Protein AF-A0A3P1X880-F1 (afdb_monomer_lite)

Organism: Tannerella forsythia (NCBI:txid28112)

Sequence (109 aa):
TVAPSNATDKSLTWSSDNPQVASVDANGLVTIHKKGKARVTARANDGSGRYDACDFNVIMTVGNETVDGLRVYAAGSALYLTLPTAETVHIYNVHGAMVKTLFLSAGDH

InterPro domains:
  IPR003343 Bacterial Ig-like domain, group 2 [PF02368] (2-49)
  IPR008964 Invasin/intimin cell-adhesion fragments [SSF49373] (2-54)

Radius of gyration: 21.26 Å; chains: 1; bounding box: 46×25×54 Å

Secondary structure (DSSP, 8-state):
--SSTT-S---EEEEES-TTTEEE-TT--EEE-SSEEEEEEEEESSSS--EEEEEEEE---------TT-EEEEETTEEEEEESS-EEEEEE-TTS-EEEEEEE-SEE-

Foldseek 3Di:
DDPDPPQPFPQWDKDKPCVCQWNADRVGDIDGHAADKMKMKIATPSPPRDIDIDIDGRHGDDDDDDDPQWDWDDDPNDIKTAAQAFDWDWDADPVRHTDDIDGDGGGMD

Structure (mmCIF, N/CA/C/O backbone):
data_AF-A0A3P1X880-F1
#
_entry.id   AF-A0A3P1X880-F1
#
loop_
_atom_site.group_PDB
_atom_site.id
_atom_site.type_symbol
_atom_site.label_atom_id
_atom_site.label_alt_id
_atom_site.label_comp_id
_atom_site.label_asym_id
_atom_site.label_entity_id
_atom_site.label_seq_id
_atom_site.pdbx_PDB_ins_code
_atom_site.Cartn_x
_atom_site.Cartn_y
_atom_site.Cartn_z
_atom_site.occupancy
_atom_site.B_iso_or_equiv
_atom_site.auth_seq_id
_atom_site.auth_comp_id
_atom_site.auth_asym_id
_atom_site.auth_atom_id
_atom_site.pdbx_PDB_model_num
ATOM 1 N N . THR A 1 1 ? 8.188 -7.885 -17.492 1.00 64.75 1 THR A N 1
ATOM 2 C CA . THR A 1 1 ? 9.287 -8.754 -17.981 1.00 64.75 1 THR A CA 1
ATOM 3 C C . THR A 1 1 ? 9.747 -8.237 -19.333 1.00 64.75 1 THR A C 1
ATOM 5 O O . THR A 1 1 ? 8.922 -7.703 -20.060 1.00 64.75 1 THR A O 1
ATOM 8 N N . VAL A 1 2 ? 11.040 -8.331 -19.667 1.00 69.81 2 VAL A N 1
ATOM 9 C CA . VAL A 1 2 ? 11.565 -7.858 -20.967 1.00 69.81 2 VAL A CA 1
ATOM 10 C C . VAL A 1 2 ? 11.400 -8.961 -22.015 1.00 69.81 2 VAL A C 1
ATOM 12 O O . VAL A 1 2 ? 11.841 -10.089 -21.793 1.00 69.81 2 VAL A O 1
ATOM 15 N N . ALA A 1 3 ? 10.755 -8.638 -23.138 1.00 73.62 3 ALA A N 1
ATOM 16 C CA . ALA A 1 3 ? 10.560 -9.531 -24.277 1.00 73.62 3 ALA A CA 1
ATOM 17 C C . ALA A 1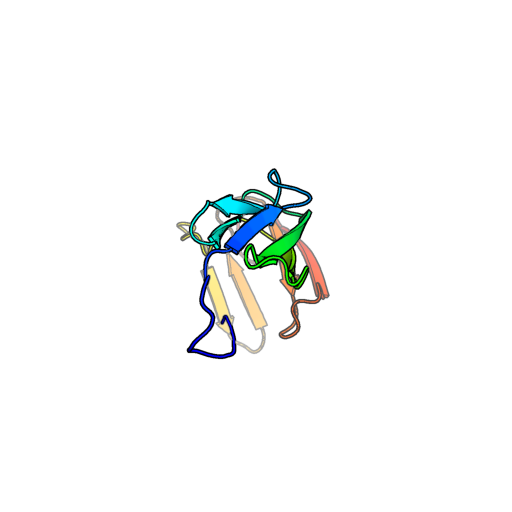 3 ? 11.049 -8.857 -25.579 1.00 73.62 3 ALA A C 1
ATOM 19 O O . ALA A 1 3 ? 10.869 -7.646 -25.719 1.00 73.62 3 ALA A O 1
ATOM 20 N N . PRO A 1 4 ? 11.615 -9.619 -26.538 1.00 75.31 4 PRO A N 1
ATOM 21 C CA . PRO A 1 4 ? 11.792 -11.073 -26.518 1.00 75.31 4 PRO A CA 1
ATOM 22 C C . PRO A 1 4 ? 12.907 -11.525 -25.559 1.00 75.31 4 PRO A C 1
ATOM 24 O O . PRO A 1 4 ? 13.792 -10.758 -25.184 1.00 75.31 4 PRO A O 1
ATOM 27 N N . SER A 1 5 ? 12.866 -12.790 -25.136 1.00 73.69 5 SER A N 1
ATOM 28 C CA . SER A 1 5 ? 13.808 -13.334 -24.145 1.00 73.69 5 SER A CA 1
ATOM 29 C C . SER A 1 5 ? 15.262 -13.378 -24.630 1.00 73.69 5 SER A C 1
ATOM 31 O O . SER A 1 5 ? 16.160 -13.550 -23.809 1.00 73.69 5 SER A O 1
ATOM 33 N N . ASN A 1 6 ? 15.512 -13.198 -25.927 1.00 72.50 6 ASN A N 1
ATOM 34 C CA . ASN A 1 6 ? 16.836 -13.111 -26.542 1.00 72.50 6 ASN A CA 1
ATOM 35 C C . ASN A 1 6 ? 17.274 -11.667 -26.852 1.00 72.50 6 ASN A C 1
ATOM 37 O O . ASN A 1 6 ? 18.189 -11.487 -27.651 1.00 72.50 6 ASN A O 1
ATOM 41 N N . ALA A 1 7 ? 16.639 -10.650 -26.258 1.00 68.19 7 ALA A N 1
ATOM 42 C CA . ALA A 1 7 ? 17.105 -9.271 -26.380 1.00 68.19 7 ALA A CA 1
ATOM 43 C C . ALA A 1 7 ? 18.591 -9.160 -25.994 1.00 68.19 7 ALA A C 1
ATOM 45 O O . ALA A 1 7 ? 19.008 -9.685 -24.956 1.00 68.19 7 ALA A O 1
ATOM 46 N N . THR A 1 8 ? 19.367 -8.488 -26.849 1.00 72.50 8 THR A N 1
ATOM 47 C CA . THR A 1 8 ? 20.819 -8.304 -26.696 1.00 72.50 8 THR A CA 1
ATOM 48 C C . THR A 1 8 ? 21.159 -7.492 -25.450 1.00 72.50 8 THR A C 1
ATOM 50 O O . THR A 1 8 ? 22.141 -7.786 -24.776 1.00 72.50 8 THR A O 1
ATOM 53 N N . ASP A 1 9 ? 20.317 -6.511 -25.120 1.00 79.12 9 ASP A N 1
ATOM 54 C CA . ASP A 1 9 ? 20.376 -5.760 -23.873 1.00 79.12 9 ASP A CA 1
ATOM 55 C C . ASP A 1 9 ? 19.028 -5.880 -23.151 1.00 79.12 9 ASP A C 1
ATOM 57 O O . ASP A 1 9 ? 17.971 -5.583 -23.707 1.00 79.12 9 ASP A O 1
ATOM 61 N N . LYS A 1 10 ? 19.070 -6.367 -21.911 1.00 82.44 10 LYS A N 1
ATOM 62 C CA . LYS A 1 10 ? 17.899 -6.511 -21.031 1.00 82.44 10 LYS A CA 1
ATOM 63 C C . LYS A 1 10 ? 17.913 -5.506 -19.886 1.00 82.44 10 LYS A C 1
ATOM 65 O O . LYS A 1 10 ? 17.071 -5.598 -18.992 1.00 82.44 10 LYS A O 1
ATOM 70 N N . SER A 1 11 ? 18.887 -4.601 -19.870 1.00 87.69 11 SER A N 1
ATOM 71 C CA . SER A 1 11 ? 18.999 -3.587 -18.839 1.00 87.69 11 SER A CA 1
ATOM 72 C C . SER A 1 11 ? 17.872 -2.567 -18.973 1.00 87.69 11 SER A C 1
ATOM 74 O O . SER A 1 11 ? 17.435 -2.196 -20.069 1.00 87.69 11 SER A O 1
ATOM 76 N N . LEU A 1 12 ? 17.374 -2.147 -17.815 1.00 91.19 12 LEU A N 1
ATOM 77 C CA . LEU A 1 12 ? 16.309 -1.170 -17.691 1.00 91.19 12 LEU A CA 1
ATOM 78 C C . LEU A 1 12 ? 16.827 0.016 -16.892 1.00 91.19 12 LEU A C 1
ATOM 80 O O . LEU A 1 12 ? 17.523 -0.157 -15.893 1.00 91.19 12 LEU A O 1
ATOM 84 N N . THR A 1 13 ? 16.446 1.215 -17.310 1.00 94.12 13 THR A N 1
ATOM 85 C CA . THR A 1 13 ? 16.546 2.406 -16.469 1.00 94.12 13 THR A CA 1
ATOM 86 C C . THR A 1 13 ? 15.204 2.632 -15.792 1.00 94.12 13 THR A C 1
ATOM 88 O O . THR A 1 13 ? 14.174 2.720 -16.465 1.00 94.12 13 THR A O 1
ATOM 91 N N . TRP A 1 14 ? 15.224 2.740 -14.467 1.00 96.69 14 TRP A N 1
ATOM 92 C CA . TRP A 1 14 ? 14.041 2.993 -13.654 1.00 96.69 14 TRP A CA 1
ATOM 93 C C . TRP A 1 14 ? 13.966 4.455 -13.224 1.00 96.69 14 TRP A C 1
ATOM 95 O O . TRP A 1 14 ? 14.981 5.079 -12.910 1.00 96.69 14 TRP A O 1
ATOM 105 N N . SER A 1 15 ? 12.759 5.008 -13.190 1.00 97.38 15 SER A N 1
ATOM 106 C CA . SER A 1 15 ? 12.507 6.345 -12.654 1.00 97.38 15 SER A CA 1
ATOM 107 C C . SER A 1 15 ? 11.136 6.438 -11.992 1.00 97.38 15 SER A C 1
ATOM 109 O O . SER A 1 15 ? 10.231 5.662 -12.292 1.00 97.38 15 SER A O 1
ATOM 111 N N . SER A 1 16 ? 10.987 7.399 -11.082 1.00 97.88 16 SER A N 1
ATOM 112 C CA . SER A 1 16 ? 9.710 7.777 -10.473 1.00 97.88 16 SER A CA 1
ATOM 113 C C . SER A 1 16 ? 9.476 9.265 -10.700 1.00 97.88 16 SER A C 1
ATOM 115 O O . SER A 1 16 ? 10.406 10.059 -10.544 1.00 97.88 16 SER A O 1
ATOM 117 N N . ASP A 1 17 ? 8.251 9.649 -11.057 1.00 98.25 17 ASP A N 1
ATOM 118 C CA . ASP A 1 17 ? 7.871 11.063 -11.178 1.00 98.25 17 ASP A CA 1
ATOM 119 C C . ASP A 1 17 ? 7.705 11.761 -9.817 1.00 98.25 17 ASP A C 1
ATOM 121 O O . ASP A 1 17 ? 7.769 12.988 -9.734 1.00 98.25 17 ASP A O 1
ATOM 125 N N . ASN A 1 18 ? 7.551 10.986 -8.739 1.00 97.88 18 ASN A N 1
ATOM 126 C CA . ASN A 1 18 ? 7.418 11.482 -7.378 1.00 97.88 18 ASN A CA 1
ATOM 127 C C . ASN A 1 18 ? 8.112 10.547 -6.367 1.00 97.88 18 ASN A C 1
ATOM 129 O O . ASN A 1 18 ? 7.448 9.806 -5.630 1.00 97.88 18 ASN A O 1
ATOM 133 N N . PRO A 1 19 ? 9.457 10.607 -6.270 1.00 97.19 19 PRO A N 1
ATOM 134 C CA . PRO A 1 19 ? 10.241 9.757 -5.370 1.00 97.19 19 PRO A CA 1
ATOM 135 C C . PRO A 1 19 ? 9.903 9.929 -3.887 1.00 97.19 19 PRO A C 1
ATOM 137 O O . PRO A 1 19 ? 10.175 9.043 -3.086 1.00 97.19 19 PRO A O 1
ATOM 140 N N . GLN A 1 20 ? 9.299 11.062 -3.515 1.00 96.38 20 GLN A N 1
ATOM 141 C CA . GLN A 1 20 ? 8.854 11.330 -2.148 1.00 96.38 20 GLN A CA 1
ATOM 142 C C . GLN A 1 20 ? 7.591 10.544 -1.769 1.00 96.38 20 GLN A C 1
ATOM 144 O O . GLN A 1 20 ? 7.282 10.463 -0.585 1.00 96.38 20 GLN A O 1
ATOM 149 N N . VAL A 1 21 ? 6.839 10.019 -2.744 1.00 95.25 21 VAL A N 1
ATOM 150 C CA . VAL A 1 21 ? 5.676 9.133 -2.541 1.00 95.25 21 VAL A CA 1
ATOM 151 C C . VAL A 1 21 ? 6.081 7.678 -2.756 1.00 95.25 21 VAL A C 1
ATOM 153 O O . VAL A 1 21 ? 5.847 6.851 -1.877 1.00 95.25 21 VAL A O 1
ATOM 156 N N . ALA A 1 22 ? 6.721 7.380 -3.889 1.00 96.25 22 ALA A N 1
ATOM 157 C CA . ALA A 1 22 ? 7.264 6.062 -4.195 1.00 96.25 22 ALA A CA 1
ATOM 158 C C . ALA A 1 22 ? 8.613 6.211 -4.906 1.00 96.25 22 ALA A C 1
ATOM 160 O O . ALA A 1 22 ? 8.680 6.798 -5.986 1.00 96.25 22 ALA A O 1
ATOM 161 N N . SER A 1 23 ? 9.688 5.691 -4.320 1.00 96.75 23 SER A N 1
ATOM 162 C CA . SER A 1 23 ? 11.009 5.643 -4.960 1.00 96.75 23 SER A CA 1
ATOM 163 C C . SER A 1 23 ? 11.234 4.287 -5.611 1.00 96.75 23 SER A C 1
ATOM 165 O O . SER A 1 23 ? 10.700 3.292 -5.137 1.00 96.75 23 SER A O 1
ATOM 167 N N . VAL A 1 24 ? 12.075 4.230 -6.639 1.00 97.50 24 VAL A N 1
ATOM 168 C CA . VAL A 1 24 ? 12.510 2.980 -7.269 1.00 97.50 24 VAL A CA 1
ATOM 169 C C . VAL A 1 24 ? 14.034 2.944 -7.310 1.00 97.50 24 VAL A C 1
ATOM 171 O O . VAL A 1 24 ? 14.656 3.973 -7.580 1.00 97.50 24 VAL A O 1
ATOM 174 N N . ASP A 1 25 ? 14.638 1.799 -6.998 1.00 95.88 25 ASP A N 1
ATOM 175 C CA . ASP A 1 25 ? 16.086 1.613 -7.112 1.00 95.88 25 ASP A CA 1
ATOM 176 C C . ASP A 1 25 ? 16.507 1.134 -8.516 1.00 95.88 25 ASP A C 1
ATOM 178 O O . ASP A 1 25 ? 15.681 0.891 -9.398 1.00 95.88 25 ASP A O 1
ATOM 182 N N . ALA A 1 26 ? 17.815 0.988 -8.739 1.00 91.44 26 ALA A N 1
ATOM 183 C CA . ALA A 1 26 ? 18.353 0.543 -10.026 1.00 91.44 26 ALA A CA 1
ATOM 184 C C . ALA A 1 26 ? 17.935 -0.892 -10.414 1.00 91.44 26 ALA A C 1
ATOM 186 O O . ALA A 1 26 ? 17.977 -1.241 -11.593 1.00 91.44 26 ALA A O 1
ATOM 187 N N . ASN A 1 27 ? 17.515 -1.711 -9.447 1.00 89.31 27 ASN A N 1
ATOM 188 C CA . ASN A 1 27 ? 17.051 -3.081 -9.662 1.00 89.31 27 ASN A CA 1
ATOM 189 C C . ASN A 1 27 ? 15.531 -3.156 -9.896 1.00 89.31 27 ASN A C 1
ATOM 191 O O . ASN A 1 27 ? 15.011 -4.235 -10.179 1.00 89.31 27 ASN A O 1
ATOM 195 N N . GLY A 1 28 ? 14.817 -2.031 -9.794 1.00 90.06 28 GLY A N 1
ATOM 196 C CA . GLY A 1 28 ? 13.364 -1.966 -9.923 1.00 90.06 28 GLY A CA 1
ATOM 197 C C . GLY A 1 28 ? 12.602 -2.229 -8.624 1.00 90.06 28 GLY A C 1
ATOM 198 O O . GLY A 1 28 ? 11.387 -2.429 -8.672 1.00 90.06 28 GLY A O 1
ATOM 199 N N . LEU A 1 29 ? 13.267 -2.235 -7.463 1.00 93.56 29 LEU A N 1
ATOM 200 C CA . LEU A 1 29 ? 12.583 -2.326 -6.174 1.00 93.56 29 LEU A CA 1
ATOM 201 C C . LEU A 1 29 ? 11.908 -0.990 -5.862 1.00 93.56 29 LEU A C 1
ATOM 203 O O . LEU A 1 29 ? 12.575 0.034 -5.710 1.00 93.56 29 LEU A O 1
ATOM 207 N N . VAL A 1 30 ? 10.579 -1.014 -5.753 1.00 94.9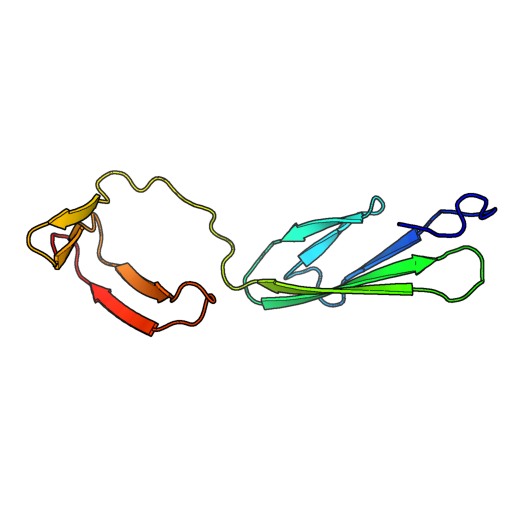4 30 VAL A N 1
ATOM 208 C CA . VAL A 1 30 ? 9.778 0.160 -5.397 1.00 94.94 30 VAL A CA 1
ATOM 209 C C . VAL A 1 30 ? 9.553 0.209 -3.886 1.00 94.94 30 VAL A C 1
ATOM 211 O O . VAL A 1 30 ? 9.036 -0.741 -3.302 1.00 94.94 30 VAL A O 1
ATOM 214 N N . THR A 1 31 ? 9.874 1.346 -3.272 1.00 93.62 31 THR A N 1
ATOM 215 C CA . THR A 1 31 ? 9.643 1.637 -1.850 1.00 93.62 31 THR A CA 1
ATOM 216 C C . THR A 1 31 ? 8.610 2.747 -1.709 1.00 93.62 31 THR A C 1
ATOM 218 O O . THR A 1 31 ? 8.751 3.811 -2.313 1.00 93.62 31 THR A O 1
ATOM 221 N N . ILE A 1 32 ? 7.584 2.509 -0.891 1.00 93.38 32 ILE A N 1
ATOM 222 C CA . ILE A 1 32 ? 6.516 3.470 -0.596 1.00 93.38 32 ILE A CA 1
ATOM 223 C C . ILE A 1 32 ? 6.873 4.286 0.649 1.00 93.38 32 ILE A C 1
ATOM 225 O O . ILE A 1 32 ? 7.216 3.712 1.678 1.00 93.38 32 ILE A O 1
ATOM 229 N N . HIS A 1 33 ? 6.749 5.614 0.567 1.00 90.81 33 HIS A N 1
ATOM 230 C CA . HIS A 1 33 ? 7.157 6.537 1.638 1.00 90.81 33 HIS A CA 1
ATOM 231 C C . HIS A 1 33 ? 5.991 7.254 2.310 1.00 90.81 33 HIS A C 1
ATOM 233 O O . HIS A 1 33 ? 5.935 7.337 3.534 1.00 90.81 33 HIS A O 1
ATOM 239 N N . LYS A 1 34 ? 5.046 7.7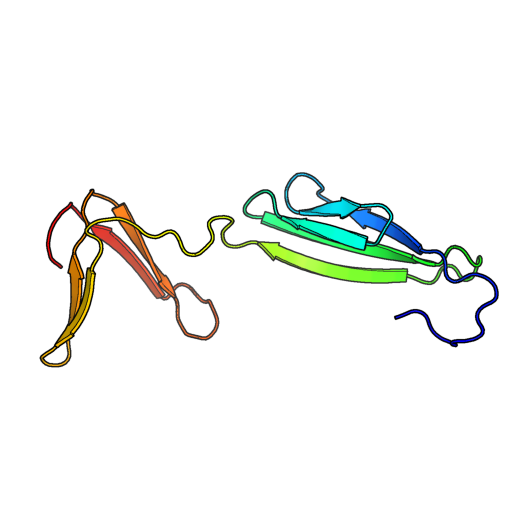95 1.530 1.00 88.19 34 LYS A N 1
ATOM 240 C CA . LYS A 1 34 ? 3.875 8.510 2.069 1.00 88.19 34 LYS A CA 1
ATOM 241 C C . LYS A 1 34 ? 2.667 8.418 1.146 1.00 88.19 34 LYS A C 1
ATOM 243 O O . LYS A 1 34 ? 2.790 8.089 -0.031 1.00 88.19 34 LYS A O 1
ATOM 248 N N . LYS A 1 35 ? 1.498 8.765 1.690 1.00 89.25 35 LYS A N 1
ATOM 249 C CA . LYS A 1 35 ? 0.244 8.885 0.939 1.00 89.25 35 LYS A CA 1
ATOM 250 C C . LYS A 1 35 ? 0.415 9.828 -0.257 1.00 89.25 35 LYS A C 1
ATOM 252 O O . LYS A 1 35 ? 0.962 10.922 -0.114 1.00 89.25 35 LYS A O 1
ATOM 257 N N . GLY A 1 36 ? -0.103 9.435 -1.415 1.00 93.38 36 GLY A N 1
ATOM 258 C CA . GLY A 1 36 ? -0.033 10.229 -2.638 1.00 93.38 36 GLY A CA 1
ATOM 259 C C . GLY A 1 36 ? -0.066 9.380 -3.901 1.00 93.38 36 GLY A C 1
ATOM 260 O O . GLY A 1 36 ? -0.288 8.171 -3.851 1.00 93.38 36 GLY A O 1
ATOM 261 N N . LYS A 1 37 ? 0.166 10.033 -5.042 1.00 95.50 37 LYS A N 1
ATOM 262 C CA . LYS A 1 37 ? 0.305 9.373 -6.342 1.00 95.50 37 LYS A CA 1
ATOM 263 C C . LYS A 1 37 ? 1.738 9.483 -6.849 1.00 95.50 37 LYS A C 1
ATOM 265 O O . LYS A 1 37 ? 2.365 10.531 -6.675 1.00 95.50 37 LYS A O 1
ATOM 270 N N . ALA A 1 38 ? 2.218 8.410 -7.459 1.00 97.38 38 ALA A N 1
ATOM 271 C CA . ALA A 1 38 ? 3.502 8.347 -8.142 1.00 97.38 38 ALA A CA 1
ATOM 272 C C . ALA A 1 38 ? 3.402 7.379 -9.318 1.00 97.38 38 ALA A C 1
ATOM 274 O O . ALA A 1 38 ? 2.734 6.352 -9.212 1.00 97.38 38 ALA A O 1
ATOM 275 N N . ARG A 1 39 ? 4.095 7.670 -10.408 1.00 97.56 39 ARG A N 1
ATOM 276 C CA . ARG A 1 39 ? 4.250 6.769 -11.545 1.00 97.56 39 ARG A CA 1
ATOM 277 C C . ARG A 1 39 ? 5.695 6.317 -11.638 1.00 97.56 39 ARG A C 1
ATOM 279 O O . ARG A 1 39 ? 6.603 7.139 -11.773 1.00 97.56 39 ARG A O 1
ATOM 286 N N . VAL A 1 40 ? 5.896 5.004 -11.611 1.00 97.50 40 VAL A N 1
ATOM 287 C CA . VAL A 1 40 ? 7.208 4.376 -11.797 1.00 97.50 40 VAL A CA 1
ATOM 288 C C . VAL A 1 40 ? 7.316 3.882 -13.233 1.00 97.50 40 VAL A C 1
ATOM 290 O O . VAL A 1 40 ? 6.425 3.188 -13.715 1.00 97.50 40 VAL A O 1
ATOM 293 N N . THR A 1 41 ? 8.400 4.243 -13.917 1.00 97.12 41 THR A N 1
ATOM 294 C CA . THR A 1 41 ? 8.651 3.910 -15.326 1.00 97.12 41 THR A CA 1
ATOM 295 C C . THR A 1 41 ? 9.886 3.028 -15.452 1.00 97.12 41 THR A C 1
ATOM 297 O O . THR A 1 41 ? 10.940 3.361 -14.910 1.00 97.12 41 THR A O 1
ATOM 300 N N . ALA A 1 42 ? 9.768 1.937 -16.206 1.00 95.62 42 ALA A N 1
ATOM 301 C CA . ALA A 1 42 ? 10.881 1.112 -16.657 1.00 95.62 42 ALA A CA 1
ATOM 302 C C . ALA A 1 42 ? 11.147 1.385 -18.137 1.00 95.62 42 ALA A C 1
ATOM 304 O O . ALA A 1 42 ? 10.270 1.162 -18.971 1.00 95.62 42 ALA A O 1
ATOM 305 N N . ARG A 1 43 ? 12.352 1.837 -18.483 1.00 94.56 43 ARG A N 1
ATOM 306 C CA . ARG A 1 43 ? 12.750 2.138 -19.864 1.00 94.56 43 ARG A CA 1
ATOM 307 C C . ARG A 1 43 ? 13.821 1.171 -20.350 1.00 94.56 43 ARG A C 1
ATOM 309 O O . ARG A 1 43 ? 14.814 0.974 -19.657 1.00 94.56 43 ARG A O 1
ATOM 316 N N . ALA A 1 44 ? 13.633 0.606 -21.540 1.00 93.62 44 ALA A N 1
ATOM 317 C CA . ALA A 1 44 ? 14.619 -0.249 -22.190 1.00 93.62 44 ALA A CA 1
ATOM 318 C C . ALA A 1 44 ? 15.826 0.570 -22.664 1.00 93.62 44 ALA A C 1
ATOM 320 O O . ALA A 1 44 ? 15.668 1.628 -23.282 1.00 93.62 44 ALA A O 1
ATOM 321 N N . ASN A 1 45 ? 17.028 0.068 -22.378 1.00 90.12 45 ASN A N 1
ATOM 322 C CA . ASN A 1 45 ? 18.285 0.714 -22.764 1.00 90.12 45 ASN A CA 1
ATOM 323 C C . ASN A 1 45 ? 18.827 0.231 -24.122 1.00 90.12 45 ASN A C 1
ATOM 325 O O . ASN A 1 45 ? 19.779 0.808 -24.637 1.00 90.12 45 ASN A O 1
ATOM 329 N N . ASP A 1 46 ? 18.171 -0.748 -24.751 1.00 87.56 46 ASP A N 1
ATOM 330 C CA . ASP A 1 46 ? 18.529 -1.357 -26.043 1.00 87.56 46 ASP A CA 1
ATOM 331 C C . ASP A 1 46 ? 18.375 -0.426 -27.268 1.00 87.56 46 ASP A C 1
ATOM 333 O O . ASP A 1 46 ? 18.477 -0.863 -28.414 1.00 87.56 46 ASP A O 1
ATOM 337 N N . GLY A 1 47 ? 18.085 0.858 -27.046 1.00 86.69 47 GLY A N 1
ATOM 338 C CA . GLY A 1 47 ? 17.848 1.849 -28.095 1.00 86.69 47 GLY A CA 1
ATOM 339 C C . GLY A 1 47 ? 16.465 1.770 -28.748 1.00 86.69 47 GLY A C 1
ATOM 340 O O . GLY A 1 47 ? 16.137 2.639 -29.553 1.00 86.69 47 GLY A O 1
ATOM 341 N N . SER A 1 48 ? 15.613 0.805 -28.378 1.00 88.81 48 SER A N 1
ATOM 342 C CA . SER A 1 48 ? 14.263 0.661 -28.950 1.00 88.81 48 SER A CA 1
ATOM 343 C C . SER A 1 48 ? 13.311 1.799 -28.570 1.00 88.81 48 SER A C 1
ATOM 345 O O . SER A 1 48 ? 12.254 1.960 -29.179 1.00 88.81 48 SER A O 1
ATOM 347 N N . GLY A 1 49 ? 13.648 2.560 -27.525 1.00 88.31 49 GLY A N 1
ATOM 348 C CA . GLY A 1 49 ? 12.789 3.601 -26.966 1.00 88.31 49 GLY A CA 1
ATOM 349 C C . GLY A 1 49 ? 11.555 3.063 -26.237 1.00 88.31 49 GLY A C 1
ATOM 350 O O . GLY A 1 49 ? 10.719 3.864 -25.815 1.00 88.31 49 GLY A O 1
ATOM 351 N N . ARG A 1 50 ? 11.427 1.740 -26.061 1.00 92.06 50 ARG A N 1
ATOM 352 C CA . ARG A 1 50 ? 10.302 1.136 -25.342 1.00 92.06 50 ARG A CA 1
ATOM 353 C C . ARG A 1 50 ? 10.392 1.397 -23.844 1.00 92.06 50 ARG A C 1
ATOM 355 O O . ARG A 1 50 ? 11.469 1.412 -23.251 1.00 92.06 50 ARG A O 1
ATOM 362 N N . TYR A 1 51 ? 9.231 1.576 -23.236 1.00 93.38 51 TYR A N 1
ATOM 363 C CA . TYR A 1 51 ? 9.073 1.684 -21.797 1.00 93.38 51 TYR A CA 1
ATOM 364 C C . TYR A 1 51 ? 7.706 1.142 -21.391 1.00 93.38 51 TYR A C 1
ATOM 366 O O . TYR A 1 51 ? 6.814 1.002 -22.230 1.00 93.38 51 TYR A O 1
ATOM 374 N N . ASP A 1 52 ? 7.562 0.855 -20.108 1.00 94.94 52 ASP A N 1
ATOM 375 C CA . ASP A 1 52 ? 6.288 0.552 -19.470 1.00 94.94 52 ASP A CA 1
ATOM 376 C C . ASP A 1 52 ? 6.222 1.272 -18.120 1.00 94.94 52 ASP A C 1
ATOM 378 O O . ASP A 1 52 ? 7.259 1.662 -17.568 1.00 94.94 52 ASP A O 1
ATOM 382 N N . ALA A 1 53 ? 5.018 1.494 -17.603 1.00 94.25 53 ALA A N 1
ATOM 383 C CA . ALA A 1 53 ? 4.815 2.252 -16.377 1.00 94.25 53 ALA A CA 1
ATOM 384 C C . ALA A 1 53 ? 3.728 1.650 -15.484 1.00 94.25 53 ALA A C 1
ATOM 386 O O . ALA A 1 53 ? 2.744 1.087 -15.953 1.00 94.25 53 ALA A O 1
ATOM 387 N N . CYS A 1 54 ? 3.904 1.825 -14.176 1.00 93.50 54 CYS A N 1
ATOM 388 C CA . CYS A 1 54 ? 2.937 1.446 -13.156 1.00 93.50 54 CYS A CA 1
ATOM 389 C C . CYS A 1 54 ? 2.569 2.671 -12.317 1.00 93.50 54 CYS A C 1
ATOM 391 O O . CYS A 1 54 ? 3.449 3.366 -11.796 1.00 93.50 54 CYS A O 1
ATOM 393 N N . ASP A 1 55 ? 1.267 2.921 -12.187 1.00 93.12 55 ASP A N 1
ATOM 394 C CA . ASP A 1 55 ? 0.730 3.993 -11.358 1.00 93.12 55 ASP A CA 1
ATOM 395 C C . ASP A 1 55 ? 0.469 3.490 -9.935 1.00 93.12 55 ASP A C 1
ATOM 397 O O . ASP A 1 55 ? -0.305 2.561 -9.698 1.00 93.12 55 ASP A O 1
ATOM 401 N N . PHE A 1 56 ? 1.080 4.160 -8.964 1.00 90.38 56 PHE A N 1
ATOM 402 C CA . PHE A 1 56 ? 0.864 3.946 -7.543 1.00 90.38 56 PHE A CA 1
ATOM 403 C C . PHE A 1 56 ? -0.109 4.992 -7.013 1.00 90.38 56 PHE A C 1
ATOM 405 O O . PHE A 1 56 ? 0.131 6.197 -7.102 1.00 90.38 56 PHE A O 1
ATOM 412 N N . ASN A 1 57 ? -1.195 4.522 -6.402 1.00 91.00 57 ASN A N 1
ATOM 413 C CA . ASN A 1 57 ? -2.112 5.341 -5.617 1.00 91.00 57 ASN A CA 1
ATOM 414 C C . ASN A 1 57 ? -2.031 4.904 -4.150 1.00 91.00 57 ASN A C 1
ATOM 416 O O . ASN A 1 57 ? -2.773 4.031 -3.702 1.00 91.00 57 ASN A O 1
ATOM 420 N N . VAL A 1 58 ? -1.087 5.488 -3.415 1.00 87.44 58 VAL A N 1
ATOM 421 C CA . VAL A 1 58 ? -0.814 5.156 -2.016 1.00 87.44 58 VAL A CA 1
ATOM 422 C C . VAL A 1 58 ? -1.852 5.844 -1.145 1.00 87.44 58 VAL A C 1
ATOM 424 O O . VAL A 1 58 ? -1.831 7.065 -0.985 1.00 87.44 58 VAL A O 1
ATOM 427 N N . ILE A 1 59 ? -2.763 5.062 -0.573 1.00 83.00 59 ILE A N 1
ATOM 428 C CA . ILE A 1 59 ? -3.840 5.574 0.284 1.00 83.00 59 ILE A CA 1
ATOM 429 C C . ILE A 1 59 ? -3.444 5.645 1.765 1.00 83.00 59 ILE A C 1
ATOM 431 O O . ILE A 1 59 ? -3.975 6.490 2.487 1.00 83.00 59 ILE A O 1
ATOM 435 N N . MET A 1 60 ? -2.484 4.819 2.190 1.00 72.88 60 MET A N 1
ATOM 436 C CA . MET A 1 60 ? -1.970 4.718 3.558 1.00 72.88 60 MET A CA 1
ATOM 437 C C . MET A 1 60 ? -0.551 4.129 3.531 1.00 72.88 60 MET A C 1
ATOM 439 O O . MET A 1 60 ? -0.240 3.335 2.646 1.00 72.88 60 MET A O 1
ATOM 443 N N . THR A 1 61 ? 0.308 4.533 4.469 1.00 69.00 61 THR A N 1
ATOM 444 C CA . THR A 1 61 ? 1.695 4.028 4.600 1.00 69.00 61 THR A CA 1
ATOM 445 C C . THR A 1 61 ? 1.966 3.283 5.889 1.00 69.00 61 THR A C 1
ATOM 447 O O . THR A 1 61 ? 3.070 2.794 6.099 1.00 69.00 61 THR A O 1
ATOM 450 N N . VAL A 1 62 ? 0.949 3.188 6.735 1.00 71.31 62 VAL A N 1
ATOM 451 C CA . VAL A 1 62 ? 0.972 2.360 7.928 1.00 71.31 62 VAL A CA 1
ATOM 452 C C . VAL A 1 62 ? 0.501 0.969 7.505 1.00 71.31 62 VAL A C 1
ATOM 454 O O . VAL A 1 62 ? -0.551 0.837 6.873 1.00 71.31 62 VAL A O 1
ATOM 457 N N . GLY A 1 63 ? 1.319 -0.053 7.769 1.00 62.69 63 GLY A N 1
ATOM 458 C CA . GLY A 1 63 ? 0.892 -1.449 7.659 1.00 62.69 63 GLY A CA 1
ATOM 459 C C . GLY A 1 63 ? -0.113 -1.795 8.761 1.00 62.69 63 GLY A C 1
ATOM 460 O O . GLY A 1 63 ? -0.493 -0.938 9.552 1.00 62.69 63 GLY A O 1
ATOM 461 N N . ASN A 1 64 ? -0.539 -3.056 8.847 1.00 61.00 64 ASN A N 1
ATOM 462 C CA . ASN A 1 64 ? -1.286 -3.499 10.024 1.00 61.00 64 ASN A CA 1
ATOM 463 C C . ASN A 1 64 ? -0.378 -3.347 11.253 1.00 61.00 64 ASN A C 1
ATOM 465 O O . ASN A 1 64 ? 0.599 -4.083 11.386 1.00 61.00 64 ASN A O 1
ATOM 469 N N . GLU A 1 65 ? -0.682 -2.392 12.124 1.00 69.88 65 GLU A N 1
ATOM 470 C CA . GLU A 1 65 ? -0.011 -2.245 13.410 1.00 69.88 65 GLU A CA 1
ATOM 471 C C . GLU A 1 65 ? -0.815 -2.967 14.487 1.00 69.88 65 GLU A C 1
ATOM 473 O O . GLU A 1 65 ? -2.043 -2.866 14.555 1.00 69.88 65 GLU A O 1
ATOM 478 N N . THR A 1 66 ? -0.118 -3.719 15.337 1.00 72.88 66 THR A N 1
ATOM 479 C CA . THR A 1 66 ? -0.726 -4.249 16.554 1.00 72.88 66 THR A CA 1
ATOM 480 C C . THR A 1 66 ? -0.862 -3.099 17.535 1.00 72.88 66 THR A C 1
ATOM 482 O O . THR A 1 66 ? 0.124 -2.656 18.121 1.00 72.88 66 THR A O 1
ATOM 485 N N . VAL A 1 67 ? -2.088 -2.627 17.721 1.00 80.50 67 VAL A N 1
ATOM 486 C CA . VAL A 1 67 ? -2.408 -1.640 18.747 1.00 80.50 67 VAL A CA 1
ATOM 487 C C . VAL A 1 67 ? -2.819 -2.396 20.008 1.00 80.50 67 VAL A C 1
ATOM 489 O O . VAL A 1 67 ? -3.852 -3.067 20.024 1.00 80.50 67 VAL A O 1
ATOM 492 N N . ASP A 1 68 ? -1.999 -2.324 21.059 1.00 86.00 68 ASP A N 1
ATOM 493 C CA . ASP A 1 68 ? -2.323 -2.976 22.329 1.00 86.00 68 ASP A CA 1
ATOM 494 C C . ASP A 1 68 ? -3.627 -2.405 22.910 1.00 86.00 68 ASP A C 1
ATOM 496 O O . ASP A 1 68 ? -3.848 -1.193 22.931 1.00 86.00 68 ASP A O 1
ATOM 500 N N . GLY A 1 69 ? -4.529 -3.289 23.333 1.00 83.62 69 GLY A N 1
ATOM 501 C CA . GLY A 1 69 ? -5.861 -2.922 23.822 1.00 83.62 69 GLY A CA 1
ATOM 502 C C . GLY A 1 69 ? -6.927 -2.621 22.755 1.00 83.62 69 GLY A C 1
ATOM 503 O O . GLY A 1 69 ? -8.100 -2.533 23.123 1.00 83.62 69 GLY A O 1
ATOM 504 N N . LEU A 1 70 ? -6.586 -2.529 21.461 1.00 88.81 70 LEU A N 1
ATOM 505 C CA . LEU A 1 70 ? -7.580 -2.429 20.381 1.00 88.81 70 LEU A CA 1
ATOM 506 C C . LEU A 1 70 ? -8.348 -3.751 20.247 1.00 88.81 70 LEU A C 1
ATOM 508 O O . LEU A 1 70 ? -7.751 -4.827 20.160 1.00 88.81 70 LEU A O 1
ATOM 512 N N . ARG A 1 71 ? -9.681 -3.686 20.189 1.00 86.81 71 ARG A N 1
ATOM 513 C CA . ARG A 1 71 ? -10.532 -4.867 19.953 1.00 86.81 71 ARG A CA 1
ATOM 514 C C . ARG A 1 71 ? -11.542 -4.589 18.854 1.00 86.81 71 ARG A C 1
ATOM 516 O O . ARG A 1 71 ? -12.202 -3.559 18.884 1.00 86.81 71 ARG A O 1
ATOM 523 N N . VAL A 1 72 ? -11.692 -5.538 17.931 1.00 91.06 72 VAL A N 1
ATOM 524 C CA . VAL A 1 72 ? -12.736 -5.540 16.898 1.00 91.06 72 VAL A CA 1
ATOM 525 C C . VAL A 1 72 ? -13.397 -6.909 16.898 1.00 91.06 72 VAL A C 1
ATOM 527 O O . VAL A 1 72 ? -12.719 -7.918 16.703 1.00 91.06 72 VAL A O 1
ATOM 530 N N . TYR A 1 73 ? -14.704 -6.967 17.133 1.00 89.69 73 TYR A N 1
ATOM 531 C CA . TYR A 1 73 ? -15.448 -8.228 17.120 1.00 89.69 73 TYR A CA 1
ATOM 532 C C . TYR A 1 73 ? -16.905 -8.006 16.725 1.00 89.69 73 TYR A C 1
ATOM 534 O O . TYR A 1 73 ? -17.449 -6.921 16.894 1.00 89.69 73 TYR A O 1
ATOM 542 N N . ALA A 1 74 ? -17.549 -9.041 16.194 1.00 92.81 74 ALA A N 1
ATOM 543 C CA . ALA A 1 74 ? -18.974 -9.012 15.895 1.00 92.81 74 ALA A CA 1
ATOM 544 C C . ALA A 1 74 ? -19.746 -9.822 16.943 1.00 92.81 74 ALA A C 1
ATOM 546 O O . ALA A 1 74 ? -19.389 -10.964 17.231 1.00 92.81 74 ALA A O 1
ATOM 547 N N . ALA A 1 75 ? -20.814 -9.250 17.495 1.00 92.75 75 ALA A N 1
ATOM 548 C CA . ALA A 1 75 ? -21.739 -9.940 18.391 1.00 92.75 75 ALA A CA 1
ATOM 549 C C . ALA A 1 75 ? -23.150 -9.358 18.231 1.00 92.75 75 ALA A C 1
ATOM 551 O O . ALA A 1 75 ? -23.311 -8.184 17.920 1.00 92.75 75 ALA A O 1
ATOM 552 N N . GLY A 1 76 ? -24.196 -10.173 18.389 1.00 93.00 76 GLY A N 1
ATOM 553 C CA . GLY A 1 76 ? -25.580 -9.672 18.357 1.00 93.00 76 GLY A CA 1
ATOM 554 C C . GLY A 1 76 ? -25.979 -8.906 17.082 1.00 93.00 76 GLY A C 1
ATOM 555 O O . GLY A 1 76 ? -26.838 -8.036 17.147 1.00 93.00 76 GLY A O 1
ATOM 556 N N . SER A 1 77 ? -25.374 -9.217 15.927 1.00 93.19 77 SER A N 1
ATOM 557 C CA . SER A 1 77 ? -25.537 -8.483 14.651 1.00 93.19 77 SER A CA 1
ATOM 558 C C . SER A 1 77 ? -24.965 -7.056 14.628 1.00 93.19 77 SER A C 1
ATOM 560 O O . SER A 1 77 ? -25.234 -6.307 13.691 1.00 93.19 77 SER A O 1
ATOM 562 N N . ALA A 1 78 ? -24.153 -6.690 15.619 1.00 89.56 78 ALA A N 1
ATOM 563 C CA . ALA A 1 78 ? -23.392 -5.450 15.663 1.00 89.56 78 ALA A CA 1
ATOM 564 C C . ALA A 1 78 ? -21.887 -5.734 15.544 1.00 89.56 78 ALA A C 1
ATOM 566 O O . ALA A 1 78 ? -21.404 -6.809 15.908 1.00 89.56 78 ALA A O 1
ATOM 567 N N . LEU A 1 79 ? -21.155 -4.755 15.018 1.00 91.12 79 LEU A N 1
ATOM 568 C CA . LEU A 1 79 ? -19.699 -4.709 15.068 1.00 91.12 79 LEU A CA 1
ATOM 569 C C . LEU A 1 79 ? -19.308 -3.814 16.242 1.00 91.12 79 LEU A C 1
ATOM 571 O O . LEU A 1 79 ? -19.777 -2.682 16.304 1.00 91.12 79 LEU A O 1
ATOM 575 N N . TYR A 1 80 ? -18.454 -4.323 17.120 1.00 90.81 80 TYR A N 1
ATOM 576 C CA . TYR A 1 80 ? -17.935 -3.620 18.285 1.00 90.81 80 TYR A CA 1
ATOM 577 C C . TYR A 1 80 ? -16.483 -3.222 18.068 1.00 90.81 80 TYR A C 1
ATOM 579 O O . TYR A 1 80 ? -15.699 -3.989 17.490 1.00 90.81 80 TYR A O 1
ATOM 587 N N . LEU A 1 81 ? -16.129 -2.045 18.574 1.00 93.12 81 LEU A N 1
ATOM 588 C CA . LEU A 1 81 ? -14.789 -1.481 18.510 1.00 93.12 81 LEU A CA 1
ATOM 589 C C . LEU A 1 81 ? -14.392 -0.894 19.869 1.00 93.12 81 LEU A C 1
ATOM 591 O O . LEU A 1 81 ? -15.022 0.043 20.343 1.00 93.12 81 LEU A O 1
ATOM 595 N N . THR A 1 82 ? -13.305 -1.386 20.460 1.00 92.75 82 THR A N 1
ATOM 596 C CA . THR A 1 82 ? -12.695 -0.780 21.655 1.00 92.75 82 THR A CA 1
ATOM 597 C C . THR A 1 82 ? -11.438 -0.026 21.258 1.00 92.75 82 THR A C 1
ATOM 599 O O . THR A 1 82 ? -10.506 -0.646 20.746 1.00 92.75 82 THR A O 1
ATOM 602 N N . LEU A 1 83 ? -11.378 1.278 21.530 1.00 93.06 83 LEU A N 1
ATOM 603 C CA . LEU A 1 83 ? -10.204 2.110 21.261 1.00 93.06 83 LEU A CA 1
ATOM 604 C C . LEU A 1 83 ? -9.415 2.407 22.549 1.00 93.06 83 LEU A C 1
ATOM 606 O O . LEU A 1 83 ? -10.003 2.912 23.508 1.00 93.06 83 LEU A O 1
ATOM 610 N N . PRO A 1 84 ? -8.091 2.165 22.598 1.00 92.38 84 PRO A N 1
ATOM 611 C CA . PRO A 1 84 ? -7.276 2.511 23.767 1.00 92.38 84 PRO A CA 1
ATOM 612 C C . PRO A 1 84 ? -7.069 4.028 23.914 1.00 92.38 84 PRO A C 1
ATOM 614 O O . PRO A 1 84 ? -6.923 4.537 25.024 1.00 92.38 84 PRO A O 1
ATOM 617 N N . THR A 1 85 ? -7.096 4.762 22.803 1.00 91.88 85 THR A N 1
ATOM 618 C CA . THR A 1 85 ? -6.967 6.221 22.728 1.00 91.88 85 THR A CA 1
ATOM 619 C C . THR A 1 85 ? -8.016 6.788 21.779 1.00 91.88 85 THR A C 1
ATOM 621 O O . THR A 1 85 ? -8.565 6.071 20.950 1.00 91.88 85 THR A O 1
ATOM 624 N N . ALA A 1 86 ? -8.327 8.080 21.899 1.00 92.38 86 ALA A N 1
ATOM 625 C CA . ALA A 1 86 ? -9.232 8.723 20.953 1.00 92.38 86 ALA A CA 1
ATOM 626 C C . ALA A 1 86 ? -8.595 8.760 19.557 1.00 92.38 86 ALA A C 1
ATOM 628 O O . ALA A 1 86 ? -7.478 9.256 19.404 1.00 92.38 86 ALA A O 1
ATOM 629 N N . GLU A 1 87 ? -9.311 8.265 18.551 1.00 89.75 87 GLU A N 1
ATOM 630 C CA . GLU A 1 87 ? -8.821 8.170 17.178 1.00 89.75 87 GLU A CA 1
ATOM 631 C C . GLU A 1 87 ? -9.921 8.442 16.148 1.00 89.75 87 GLU A C 1
ATOM 633 O O . GLU A 1 87 ? -11.124 8.337 16.407 1.00 89.75 87 GLU A O 1
ATOM 638 N N . THR A 1 88 ? -9.485 8.804 14.939 1.00 90.12 88 THR A N 1
ATOM 639 C CA . THR A 1 88 ? -10.366 8.877 13.772 1.00 90.12 88 THR A CA 1
ATOM 640 C C . THR A 1 88 ? -10.357 7.532 13.058 1.00 90.12 88 THR A C 1
ATOM 642 O O . THR A 1 88 ? -9.324 7.106 12.548 1.00 90.12 88 THR A O 1
ATOM 645 N N . VAL A 1 89 ? -11.516 6.884 12.981 1.00 90.25 89 VAL A N 1
ATOM 646 C CA . VAL A 1 89 ? -11.675 5.565 12.363 1.00 90.25 89 VAL A CA 1
ATOM 647 C C . VAL A 1 89 ? -12.291 5.719 10.981 1.00 90.25 89 VAL A C 1
ATOM 649 O O . VAL A 1 89 ? -13.363 6.307 10.817 1.00 90.25 89 VAL A O 1
ATOM 652 N N . HIS A 1 90 ? -11.620 5.171 9.972 1.00 89.75 90 HIS A N 1
ATOM 653 C CA . HIS A 1 90 ? -12.115 5.130 8.600 1.00 89.75 90 HIS A CA 1
ATOM 654 C C . HIS A 1 90 ? -12.602 3.725 8.249 1.00 89.75 90 HIS A C 1
ATOM 656 O O . HIS A 1 90 ? -11.865 2.750 8.372 1.00 89.75 90 HIS A O 1
ATOM 662 N N . ILE A 1 91 ? -13.838 3.631 7.769 1.00 89.12 91 ILE A N 1
ATOM 663 C CA . ILE A 1 91 ? -14.439 2.387 7.288 1.00 89.12 91 ILE A CA 1
ATOM 664 C C . ILE A 1 91 ? -14.422 2.416 5.765 1.00 89.12 91 ILE A C 1
ATOM 666 O O . ILE A 1 91 ? -14.939 3.355 5.157 1.00 89.12 91 ILE A O 1
ATOM 670 N N . TYR A 1 92 ? -13.868 1.372 5.155 1.00 86.62 92 TYR A N 1
ATOM 671 C CA . TYR A 1 92 ? -13.805 1.190 3.707 1.00 86.62 92 TYR A CA 1
ATOM 672 C C . TYR A 1 92 ? -14.619 -0.036 3.294 1.00 86.62 92 TYR A C 1
ATOM 674 O O . TYR A 1 92 ? -14.760 -0.987 4.062 1.00 86.62 92 TYR A O 1
ATOM 682 N N . ASN A 1 93 ? -15.159 -0.028 2.077 1.00 88.88 93 ASN A N 1
ATOM 683 C CA . ASN A 1 93 ? -15.749 -1.227 1.489 1.00 88.88 93 ASN A CA 1
ATOM 684 C C . ASN A 1 93 ? -14.661 -2.147 0.907 1.00 88.88 93 ASN A C 1
ATOM 686 O O . ASN A 1 93 ? -13.490 -1.781 0.817 1.00 88.88 93 ASN A O 1
ATOM 690 N N . VAL A 1 94 ? -15.065 -3.329 0.438 1.00 84.19 94 VAL A N 1
ATOM 691 C CA . VAL A 1 94 ? -14.153 -4.321 -0.167 1.00 84.19 94 VAL A CA 1
ATOM 692 C C . VAL A 1 94 ? -13.467 -3.846 -1.457 1.00 84.19 94 VAL A C 1
ATOM 694 O O . VAL A 1 94 ? -12.483 -4.440 -1.878 1.00 84.19 94 VAL A O 1
ATOM 697 N N . HIS A 1 95 ? -13.953 -2.763 -2.069 1.00 81.31 95 HIS A N 1
ATOM 698 C CA . HIS A 1 95 ? -13.345 -2.123 -3.239 1.00 81.31 95 HIS A CA 1
ATOM 699 C C . HIS A 1 95 ? -12.400 -0.969 -2.851 1.00 81.31 95 HIS A C 1
ATOM 701 O O . HIS A 1 95 ? -11.938 -0.232 -3.720 1.00 81.31 95 HIS A O 1
ATOM 707 N N . GLY A 1 96 ? -12.139 -0.772 -1.554 1.00 77.44 96 GLY A N 1
ATOM 708 C CA . GLY A 1 96 ? -11.258 0.277 -1.039 1.00 77.44 96 GLY A CA 1
ATOM 709 C C . GLY A 1 96 ? -11.863 1.684 -1.045 1.00 77.44 96 GLY A C 1
ATOM 710 O O . GLY A 1 96 ? -11.156 2.651 -0.764 1.00 77.44 96 GLY A O 1
ATOM 711 N N . ALA A 1 97 ? -13.157 1.839 -1.343 1.00 81.88 97 ALA A N 1
ATOM 712 C CA . ALA A 1 97 ? -13.825 3.134 -1.250 1.00 81.88 97 ALA A CA 1
ATOM 713 C C . ALA A 1 97 ? -14.221 3.426 0.203 1.00 81.88 97 ALA A C 1
ATOM 715 O O . ALA A 1 9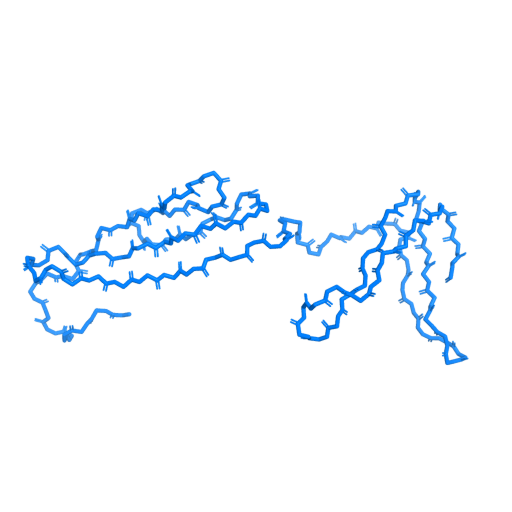7 ? -14.783 2.567 0.885 1.00 81.88 97 ALA A O 1
ATOM 716 N N . MET A 1 98 ? -13.941 4.644 0.674 1.00 88.06 98 MET A N 1
ATOM 717 C CA . MET A 1 98 ? -14.298 5.078 2.025 1.00 88.06 98 MET A CA 1
ATOM 718 C C . MET A 1 98 ? -15.818 5.204 2.149 1.00 88.06 98 MET A C 1
ATOM 720 O O . MET A 1 98 ? -16.453 5.918 1.378 1.00 88.06 98 MET A O 1
ATOM 724 N N . VAL A 1 99 ? -16.387 4.510 3.128 1.00 94.44 99 VAL A N 1
ATOM 725 C CA . VAL A 1 99 ? -17.824 4.486 3.422 1.00 94.44 99 VAL A CA 1
ATOM 726 C C . VAL A 1 99 ? -18.156 5.457 4.547 1.00 94.44 99 VAL A C 1
ATOM 728 O O . VAL A 1 99 ? -19.186 6.125 4.499 1.00 94.44 99 VAL A O 1
ATOM 731 N N . LYS A 1 100 ? -17.304 5.531 5.577 1.00 93.06 100 LYS A N 1
ATOM 732 C CA . LYS A 1 100 ? -17.584 6.342 6.764 1.00 93.06 100 LYS A CA 1
ATOM 733 C C . LYS A 1 100 ? -16.310 6.791 7.470 1.00 93.06 100 LYS A C 1
ATOM 735 O O . LYS A 1 100 ? -15.340 6.042 7.536 1.00 93.06 100 LYS A O 1
ATOM 740 N N . THR A 1 101 ? -16.375 7.983 8.052 1.00 93.31 101 THR A N 1
ATOM 741 C CA . THR A 1 101 ? -15.399 8.506 9.011 1.00 93.31 101 THR A CA 1
ATOM 742 C C . THR A 1 101 ? -16.090 8.641 10.363 1.00 93.31 101 THR A C 1
ATOM 744 O O . THR A 1 101 ? -17.180 9.211 10.443 1.00 93.31 101 THR A O 1
ATOM 747 N N . LEU A 1 102 ? -15.480 8.094 11.410 1.00 93.31 102 LEU A N 1
ATOM 748 C CA . LEU A 1 102 ? -15.940 8.186 12.792 1.00 93.31 102 LEU A CA 1
ATOM 749 C C . LEU A 1 102 ? -14.883 8.910 13.626 1.00 93.31 102 LEU A C 1
ATOM 751 O O . LEU A 1 102 ? -13.700 8.601 13.521 1.00 93.31 102 LEU A O 1
ATOM 755 N N . PHE A 1 103 ? -15.317 9.843 14.468 1.00 93.25 103 PHE A N 1
ATOM 756 C CA . PHE A 1 103 ? -14.466 10.523 15.443 1.00 93.25 103 PHE A CA 1
ATOM 757 C C . PHE A 1 103 ? -14.820 9.971 16.819 1.00 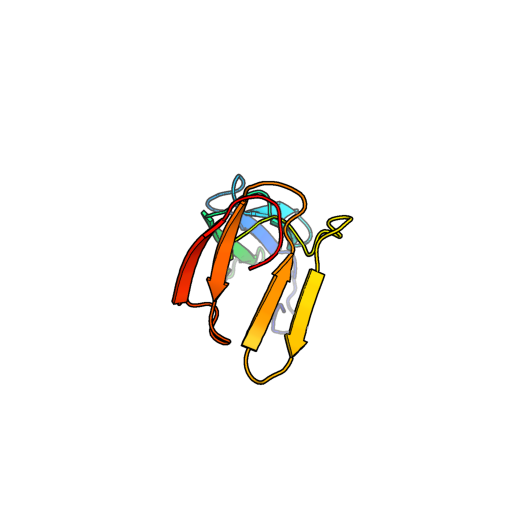93.25 103 PHE A C 1
ATOM 759 O O . PHE A 1 103 ? -15.868 10.319 17.364 1.00 93.25 103 PHE A O 1
ATOM 766 N N . LEU A 1 104 ? -14.005 9.051 17.328 1.00 93.81 104 LEU A N 1
ATOM 767 C CA . LEU A 1 104 ? -14.340 8.247 18.499 1.00 93.81 104 LEU A CA 1
ATOM 768 C C . LEU A 1 104 ? -13.393 8.562 19.659 1.00 93.81 104 LEU A C 1
ATOM 770 O O . LEU A 1 104 ? -12.192 8.760 19.472 1.00 93.81 104 LEU A O 1
ATOM 774 N N . SER A 1 105 ? -13.939 8.611 20.872 1.00 95.62 105 SER A N 1
ATOM 775 C CA . SER A 1 105 ? -13.138 8.660 22.096 1.00 95.62 105 SER A CA 1
ATOM 776 C C . SER A 1 105 ? -12.515 7.294 22.398 1.00 95.62 105 SER A C 1
ATOM 778 O O . SER A 1 105 ? -12.931 6.282 21.837 1.00 95.62 105 SER A O 1
ATOM 780 N N . ALA A 1 106 ? -11.574 7.245 23.343 1.00 94.00 106 ALA A N 1
ATOM 781 C CA . ALA A 1 106 ? -11.181 5.974 23.948 1.00 94.00 106 ALA A CA 1
ATOM 782 C C . ALA A 1 106 ? -12.404 5.271 24.578 1.00 94.00 106 ALA A C 1
ATOM 784 O O . ALA A 1 106 ? -13.320 5.947 25.064 1.00 94.00 106 ALA A O 1
ATOM 785 N N . GLY A 1 107 ? -12.407 3.938 24.580 1.00 93.25 107 GLY A N 1
ATOM 786 C CA . GLY A 1 107 ? -13.488 3.097 25.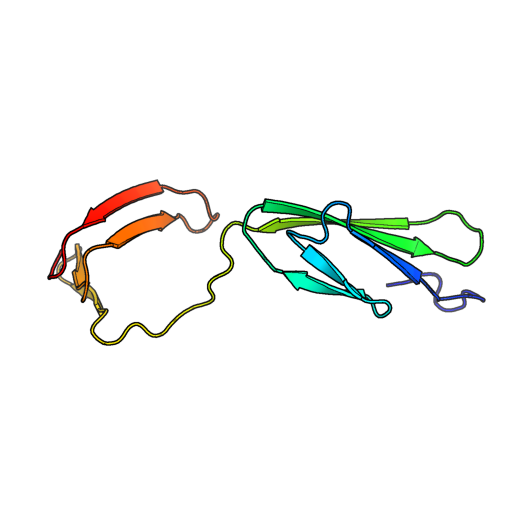101 1.00 93.25 107 GLY A CA 1
ATOM 787 C C . GLY A 1 107 ? -14.220 2.285 24.031 1.00 93.25 107 GLY A C 1
ATOM 788 O O . GLY A 1 107 ? -13.752 2.170 22.899 1.00 93.25 107 GLY A O 1
ATOM 789 N N . ASP A 1 108 ? -15.349 1.699 24.429 1.00 93.12 108 ASP A N 1
ATOM 790 C CA . ASP A 1 108 ? -16.165 0.793 23.613 1.00 93.12 108 ASP A CA 1
ATOM 791 C C . ASP A 1 108 ? -17.202 1.551 22.769 1.00 93.12 108 ASP A C 1
ATOM 793 O O . ASP A 1 108 ? -17.878 2.453 23.276 1.00 93.12 108 ASP A O 1
ATOM 797 N N . HIS A 1 109 ? -17.354 1.138 21.507 1.00 90.50 109 HIS A N 1
ATOM 798 C CA . HIS A 1 109 ? -18.303 1.659 20.514 1.00 90.50 109 HIS A CA 1
ATOM 799 C C . HIS A 1 109 ? -18.995 0.539 19.741 1.00 90.50 109 HIS A C 1
ATOM 801 O O . HIS A 1 109 ? -18.385 -0.548 19.586 1.00 90.50 109 HIS A O 1
#

pLDDT: mean 88.53, std 8.61, range [61.0, 98.25]